Protein AF-A0A4Q2XKY0-F1 (afdb_monomer_lite)

Foldseek 3Di:
DDPLVVLLVVLLVVLLPDFDPPDDPVRVDDDSDDDPVCQVVNVVCVVSNQVSLVVSVFAEDEDAPLCLVVVLLVPDDPVVNVCCVVPVVVLLVVCVVCDQLRDSSLVSLLVRVVCRCPPPPRDSRYDYHYGNCVNCPSRHDPVSRD

Structure (mmCIF, N/CA/C/O backbone):
data_AF-A0A4Q2XKY0-F1
#
_entry.id   AF-A0A4Q2XKY0-F1
#
loop_
_atom_site.group_PDB
_atom_site.id
_atom_site.type_symbol
_atom_site.label_atom_id
_atom_site.label_alt_id
_atom_site.label_comp_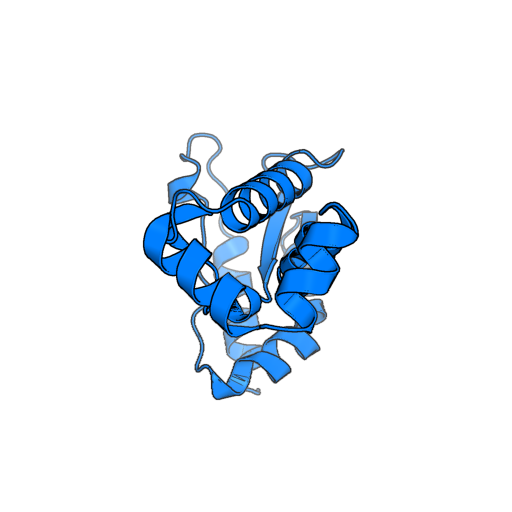id
_atom_site.label_asym_id
_atom_site.label_entity_id
_atom_site.label_seq_id
_atom_site.pdbx_PDB_ins_code
_atom_site.Cartn_x
_atom_site.Cartn_y
_atom_site.Cartn_z
_atom_site.occupancy
_atom_site.B_iso_or_equiv
_atom_site.auth_seq_id
_atom_site.auth_comp_id
_atom_site.auth_asym_id
_atom_site.auth_atom_id
_atom_site.pdbx_PDB_model_num
ATOM 1 N N . MET A 1 1 ? -21.700 -12.149 9.100 1.00 71.62 1 MET A N 1
ATOM 2 C CA . MET A 1 1 ? -20.588 -11.250 8.724 1.00 71.62 1 MET A CA 1
ATOM 3 C C . MET A 1 1 ? -19.692 -11.989 7.754 1.00 71.62 1 MET A C 1
ATOM 5 O O . MET A 1 1 ? -19.500 -13.186 7.924 1.00 71.62 1 MET A O 1
ATOM 9 N N . SER A 1 2 ? -19.219 -11.317 6.707 1.00 89.44 2 SER A N 1
ATOM 10 C CA . SER A 1 2 ? -18.192 -11.871 5.827 1.00 89.44 2 SER A CA 1
ATOM 11 C C . SER A 1 2 ? -16.847 -11.925 6.561 1.00 89.44 2 SER A C 1
ATOM 13 O O . SER A 1 2 ? -16.616 -11.170 7.506 1.00 89.44 2 SER A O 1
ATOM 15 N N . ARG A 1 3 ? -15.919 -12.766 6.091 1.00 90.50 3 ARG A N 1
ATOM 16 C CA . ARG A 1 3 ? -14.541 -12.813 6.611 1.00 90.50 3 ARG A CA 1
ATOM 17 C C . ARG A 1 3 ? -13.849 -11.442 6.577 1.00 90.50 3 ARG A C 1
ATOM 19 O O . ARG A 1 3 ? -13.034 -11.146 7.443 1.00 90.50 3 ARG A O 1
ATOM 26 N N . ILE A 1 4 ? -14.166 -10.613 5.582 1.00 94.06 4 ILE A N 1
ATOM 27 C CA . ILE A 1 4 ? -13.582 -9.274 5.428 1.00 94.06 4 ILE A CA 1
ATOM 28 C C . ILE A 1 4 ? -14.167 -8.317 6.464 1.00 94.06 4 ILE A C 1
ATOM 30 O O . ILE A 1 4 ? -13.444 -7.480 6.989 1.00 94.06 4 ILE A O 1
ATOM 34 N N . ASP A 1 5 ? -15.440 -8.483 6.826 1.00 93.75 5 ASP A N 1
ATOM 35 C CA . ASP A 1 5 ? -16.068 -7.684 7.884 1.00 93.75 5 ASP A CA 1
ATOM 36 C C . ASP A 1 5 ? -15.426 -8.009 9.234 1.00 93.75 5 ASP A C 1
ATOM 38 O O . ASP A 1 5 ? -15.122 -7.114 10.017 1.00 93.75 5 ASP A O 1
ATOM 42 N N . GLU A 1 6 ? -15.167 -9.293 9.494 1.00 94.94 6 GLU A N 1
ATOM 43 C CA . GLU A 1 6 ? -14.438 -9.717 10.691 1.00 94.94 6 GLU A CA 1
ATOM 44 C C . GLU A 1 6 ? -13.003 -9.181 10.708 1.00 94.94 6 GLU A C 1
ATOM 46 O O . GLU A 1 6 ? -12.506 -8.790 11.765 1.00 94.94 6 GLU A O 1
ATOM 51 N N . LEU A 1 7 ? -12.337 -9.150 9.551 1.00 95.75 7 LEU A N 1
ATOM 52 C CA . LEU A 1 7 ? -10.995 -8.597 9.403 1.00 95.75 7 LEU A CA 1
ATOM 53 C C . LEU A 1 7 ? -10.979 -7.087 9.679 1.00 95.75 7 LEU A C 1
ATOM 55 O O . LEU A 1 7 ? -10.145 -6.628 10.457 1.00 95.75 7 LEU A O 1
ATOM 59 N N . ALA A 1 8 ? -11.932 -6.339 9.121 1.00 96.19 8 ALA A N 1
ATOM 60 C CA . ALA A 1 8 ? -12.101 -4.912 9.381 1.00 96.19 8 ALA A CA 1
ATOM 61 C C . ALA A 1 8 ? -12.418 -4.629 10.857 1.00 96.19 8 ALA A C 1
ATOM 63 O O . ALA A 1 8 ? -11.909 -3.670 11.427 1.00 96.19 8 ALA A O 1
ATOM 64 N N . GLU A 1 9 ? -13.196 -5.489 11.515 1.00 96.44 9 GLU A N 1
ATOM 65 C CA . GLU A 1 9 ? -13.504 -5.346 12.941 1.00 96.44 9 GLU A CA 1
ATOM 66 C C . GLU A 1 9 ? -12.303 -5.665 13.847 1.00 96.44 9 GLU A C 1
ATOM 68 O O . GLU A 1 9 ? -12.136 -5.083 14.920 1.00 96.44 9 GLU A O 1
ATOM 73 N N . ARG A 1 10 ? -11.434 -6.601 13.447 1.00 95.94 10 ARG A N 1
ATOM 74 C CA . ARG A 1 10 ? -10.157 -6.843 14.141 1.00 95.94 10 ARG A CA 1
ATOM 75 C C . ARG A 1 10 ? -9.195 -5.676 13.951 1.00 95.94 10 ARG A C 1
ATOM 77 O O . ARG A 1 10 ? -8.587 -5.248 14.925 1.00 95.94 10 ARG A O 1
ATOM 84 N N . TYR A 1 11 ? -9.098 -5.164 12.725 1.00 96.56 11 TYR A N 1
ATOM 85 C CA . TYR A 1 11 ? -8.325 -3.970 12.405 1.00 96.56 11 TYR A CA 1
ATOM 86 C C . TYR A 1 11 ? -8.778 -2.775 13.249 1.00 96.56 11 TYR A C 1
ATOM 88 O O . TYR A 1 11 ? -7.961 -2.195 13.953 1.00 96.56 11 TYR A O 1
ATOM 96 N N . PHE A 1 12 ? -10.082 -2.482 13.264 1.00 97.25 12 PHE A N 1
ATOM 97 C CA . PHE A 1 12 ? -10.667 -1.396 14.049 1.00 97.25 12 PHE A CA 1
ATOM 98 C C . PHE A 1 12 ? -10.279 -1.487 15.525 1.00 97.25 12 PHE A C 1
ATOM 100 O O . PHE A 1 12 ? -9.692 -0.560 16.070 1.00 97.25 12 PHE A O 1
ATOM 107 N N . ARG A 1 13 ? -10.509 -2.647 16.152 1.00 96.25 13 ARG A N 1
ATOM 108 C CA . ARG A 1 13 ? -10.135 -2.870 17.556 1.00 96.25 13 ARG A CA 1
ATOM 109 C C . ARG A 1 13 ? -8.644 -2.674 17.826 1.00 96.25 13 ARG A C 1
ATOM 111 O O . ARG A 1 13 ? -8.296 -2.244 18.919 1.00 96.25 13 ARG A O 1
ATOM 118 N N . HIS A 1 14 ? -7.782 -3.009 16.867 1.00 94.31 14 HIS A N 1
ATOM 119 C CA . HIS A 1 14 ? -6.343 -2.812 16.994 1.00 94.31 14 HIS A CA 1
ATOM 120 C C . HIS A 1 14 ? -5.973 -1.326 16.946 1.00 94.31 14 HIS A C 1
ATOM 122 O O . HIS A 1 14 ? -5.283 -0.847 17.841 1.00 94.31 14 HIS A O 1
ATOM 128 N N . ILE A 1 15 ? -6.472 -0.592 15.947 1.00 94.44 15 ILE A N 1
ATOM 129 C CA . ILE A 1 15 ? -6.120 0.821 15.774 1.00 94.44 15 ILE A CA 1
ATOM 130 C C . ILE A 1 15 ? -6.760 1.733 16.821 1.00 94.44 15 ILE A C 1
ATOM 132 O O . ILE A 1 15 ? -6.177 2.759 17.126 1.00 94.44 15 ILE A O 1
ATOM 136 N N . SER A 1 16 ? -7.905 1.360 17.411 1.00 95.38 16 SER A N 1
ATOM 137 C CA . SER A 1 16 ? -8.568 2.152 18.460 1.00 95.38 16 SER A CA 1
ATOM 138 C C . SER A 1 16 ? -7.815 2.176 19.795 1.00 95.38 16 SER A C 1
ATOM 140 O O . SER A 1 16 ? -8.199 2.922 20.698 1.00 95.38 16 SER A O 1
ATOM 142 N N . ALA A 1 17 ? -6.783 1.346 19.971 1.00 92.38 17 ALA A N 1
ATOM 143 C CA . ALA A 1 17 ? -5.921 1.440 21.141 1.00 92.38 17 ALA A CA 1
ATOM 144 C C . ALA A 1 17 ? -5.137 2.772 21.119 1.00 92.38 17 ALA A C 1
A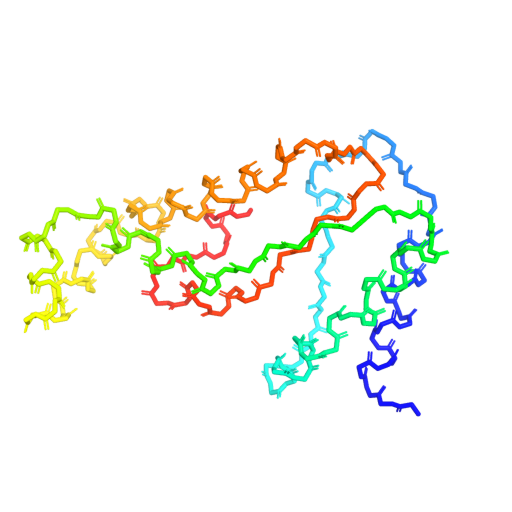TOM 146 O O . ALA A 1 17 ? -4.785 3.243 20.043 1.00 92.38 17 ALA A O 1
ATOM 147 N N . PRO A 1 18 ? -4.813 3.386 22.271 1.00 88.94 18 PRO A N 1
ATOM 148 C CA . PRO A 1 18 ? -4.034 4.626 22.295 1.00 88.94 18 PRO A CA 1
ATOM 149 C C . PRO A 1 18 ? -2.656 4.471 21.631 1.00 88.94 18 PRO A C 1
ATOM 151 O O . PRO A 1 18 ? -1.879 3.592 22.010 1.00 88.94 18 PRO A O 1
ATOM 154 N N . TRP A 1 19 ? -2.331 5.344 20.673 1.00 91.00 19 TRP A N 1
ATOM 155 C CA . TRP A 1 19 ? -1.037 5.320 19.984 1.00 91.00 19 TRP A CA 1
ATOM 156 C C . TRP A 1 19 ? 0.050 5.969 20.839 1.00 91.00 19 TRP A C 1
ATOM 158 O O . TRP A 1 19 ? -0.107 7.081 21.346 1.00 91.00 19 TRP A O 1
ATOM 168 N N . GLN A 1 20 ? 1.177 5.276 20.994 1.00 87.00 20 GLN A N 1
ATOM 169 C CA . GLN A 1 20 ? 2.308 5.775 21.769 1.00 87.00 20 GLN A CA 1
ATOM 170 C C . GLN A 1 20 ? 3.233 6.618 20.872 1.00 87.00 20 GLN A C 1
ATOM 172 O O . GLN A 1 20 ? 3.707 6.121 19.849 1.00 87.00 20 GLN A O 1
ATOM 177 N N . PRO A 1 21 ? 3.553 7.869 21.250 1.00 81.94 21 PRO A N 1
ATOM 178 C CA . PRO A 1 21 ? 4.300 8.790 20.388 1.00 81.94 21 PRO A CA 1
ATOM 179 C C . PRO A 1 21 ? 5.782 8.424 20.218 1.00 81.94 21 PRO A C 1
ATOM 181 O O . PRO A 1 21 ? 6.434 8.934 19.313 1.00 81.94 21 PRO A O 1
ATOM 184 N N . HIS A 1 22 ? 6.324 7.560 21.079 1.00 85.19 22 HIS A N 1
ATOM 185 C CA . HIS A 1 22 ? 7.748 7.210 21.104 1.00 85.19 22 HIS A CA 1
ATOM 186 C C . HIS A 1 22 ? 8.077 5.885 20.404 1.00 85.19 22 HIS A C 1
ATOM 188 O O . HIS A 1 22 ? 9.211 5.422 20.496 1.00 85.19 22 HIS A O 1
ATOM 194 N N . LEU A 1 23 ? 7.109 5.276 19.713 1.00 85.50 23 LEU A N 1
ATOM 195 C CA . LEU A 1 23 ? 7.345 4.050 18.956 1.00 85.50 23 LEU A CA 1
ATOM 196 C C . LEU A 1 23 ? 8.169 4.329 17.699 1.00 85.50 23 LEU A C 1
ATOM 198 O O . LEU A 1 23 ? 7.963 5.318 16.985 1.00 85.50 23 LEU A O 1
ATOM 202 N N . THR A 1 24 ? 9.079 3.411 17.397 1.00 85.12 24 THR A N 1
ATOM 203 C CA . THR A 1 24 ? 9.839 3.425 16.145 1.00 85.12 24 THR A CA 1
ATOM 204 C C . THR A 1 24 ? 8.910 3.240 14.940 1.00 85.12 24 THR A C 1
ATOM 206 O O . THR A 1 24 ? 7.743 2.870 15.072 1.00 85.12 24 THR A O 1
ATOM 209 N N . GLY A 1 25 ? 9.399 3.527 13.728 1.00 79.50 25 GLY A N 1
ATOM 210 C CA . GLY A 1 25 ? 8.629 3.260 12.504 1.00 79.50 25 GLY A CA 1
ATOM 211 C C . GLY A 1 25 ? 8.202 1.792 12.407 1.00 79.50 25 GLY A C 1
ATOM 212 O O . GLY A 1 25 ? 7.024 1.512 12.217 1.00 79.50 25 GLY A O 1
ATOM 213 N N . ALA A 1 26 ? 9.132 0.868 12.665 1.00 81.62 26 ALA A N 1
ATOM 214 C CA . ALA A 1 26 ? 8.879 -0.572 12.627 1.00 81.62 26 ALA A CA 1
ATOM 215 C C . ALA A 1 26 ? 7.796 -1.025 13.623 1.00 81.62 26 ALA A C 1
ATOM 217 O O . ALA A 1 26 ? 6.980 -1.880 13.293 1.00 81.62 26 ALA A O 1
ATOM 218 N N . GLU A 1 27 ? 7.747 -0.432 14.818 1.00 85.06 27 GLU A N 1
ATOM 219 C CA . GLU A 1 27 ? 6.727 -0.742 15.831 1.00 85.06 27 GLU A CA 1
ATOM 220 C C . GLU A 1 27 ? 5.351 -0.136 15.514 1.00 85.06 27 GLU A C 1
ATOM 222 O O . GLU A 1 27 ? 4.346 -0.581 16.064 1.00 85.06 27 GLU A O 1
ATOM 227 N N . ARG A 1 28 ? 5.291 0.866 14.626 1.00 88.38 28 ARG A N 1
ATOM 228 C CA . ARG A 1 28 ? 4.039 1.466 14.134 1.00 88.38 28 ARG A CA 1
ATOM 229 C C . ARG A 1 28 ? 3.496 0.765 12.883 1.00 88.38 28 ARG A C 1
ATOM 231 O O . ARG A 1 28 ? 2.354 1.010 12.496 1.00 88.38 28 ARG A O 1
ATOM 238 N N . THR A 1 29 ? 4.273 -0.127 12.269 1.00 90.06 29 THR A N 1
ATOM 239 C CA . THR A 1 29 ? 3.861 -0.878 11.079 1.00 90.06 29 THR A CA 1
ATOM 240 C C . THR A 1 29 ? 2.935 -2.033 11.451 1.00 90.06 29 THR A C 1
ATOM 242 O O . THR A 1 29 ? 3.302 -2.939 12.197 1.00 90.06 29 THR A O 1
ATOM 245 N N . THR A 1 30 ? 1.735 -2.042 10.870 1.00 91.06 30 THR A N 1
ATOM 246 C CA . THR A 1 30 ? 0.753 -3.122 11.041 1.00 91.06 30 THR A CA 1
ATOM 247 C C . THR A 1 30 ? 0.539 -3.862 9.728 1.00 91.06 30 THR A C 1
ATOM 249 O O . THR A 1 30 ? 0.326 -3.245 8.687 1.00 91.06 30 THR A O 1
ATOM 252 N N . TRP A 1 31 ? 0.525 -5.194 9.784 1.00 92.12 31 TRP A N 1
ATOM 253 C CA . TRP A 1 31 ? 0.261 -6.047 8.627 1.00 92.12 31 TRP A CA 1
ATOM 254 C C . TRP A 1 31 ? -1.159 -6.602 8.659 1.00 92.12 31 TRP A C 1
ATOM 256 O O . TRP A 1 31 ? -1.548 -7.304 9.596 1.00 92.12 31 TRP A O 1
ATOM 266 N N . LEU A 1 32 ? -1.922 -6.345 7.599 1.00 93.62 32 LEU A N 1
ATOM 267 C CA . LEU A 1 32 ? -3.221 -6.972 7.397 1.00 93.62 32 LEU A CA 1
ATOM 268 C C . LEU A 1 32 ? -3.035 -8.299 6.652 1.00 93.62 32 LEU A C 1
ATOM 270 O O . LEU A 1 32 ? -2.804 -8.318 5.448 1.00 93.62 32 LEU A O 1
ATOM 274 N N . VAL A 1 33 ? -3.127 -9.421 7.367 1.00 91.88 33 VAL A N 1
ATOM 275 C CA . VAL A 1 33 ? -2.869 -10.752 6.792 1.00 91.88 33 VAL A CA 1
ATOM 276 C C . VAL A 1 33 ? -4.172 -11.457 6.422 1.00 91.88 33 VAL A C 1
ATOM 278 O O . VAL A 1 33 ? -5.044 -11.685 7.263 1.00 91.88 33 VAL A O 1
ATOM 281 N N . TYR A 1 34 ? -4.290 -11.856 5.157 1.00 93.19 34 TYR A N 1
ATOM 282 C CA . TYR A 1 34 ? -5.436 -12.577 4.604 1.00 93.19 34 TYR A CA 1
ATOM 283 C C . TYR A 1 34 ? -4.998 -13.477 3.431 1.00 93.19 34 TYR A C 1
ATOM 285 O O . TYR A 1 34 ? -3.874 -13.359 2.943 1.00 93.19 34 TYR A O 1
ATOM 293 N N . PRO A 1 35 ? -5.832 -14.432 2.975 1.00 93.31 35 PRO A N 1
ATOM 294 C CA . PRO A 1 35 ? -5.473 -15.294 1.855 1.00 93.31 35 PRO A CA 1
ATOM 295 C C . PRO A 1 35 ? -5.391 -14.501 0.555 1.00 93.31 35 PRO A C 1
ATOM 297 O O . PRO A 1 35 ? -6.281 -13.708 0.260 1.00 93.31 35 PRO A O 1
ATOM 300 N N . LYS A 1 36 ? -4.414 -14.823 -0.298 1.00 90.56 36 LYS A N 1
ATOM 301 C CA . LYS A 1 36 ? -4.237 -14.187 -1.617 1.00 90.56 36 LYS A CA 1
ATOM 302 C C . LYS A 1 36 ? -5.501 -14.165 -2.493 1.00 90.56 36 LYS A C 1
ATOM 304 O O . LYS A 1 36 ? -5.677 -13.270 -3.307 1.00 90.56 36 LYS A O 1
ATOM 309 N N . THR A 1 37 ? -6.397 -15.142 -2.329 1.00 92.88 37 THR A N 1
ATOM 310 C CA . THR A 1 37 ? -7.668 -15.230 -3.071 1.00 92.88 37 THR A CA 1
ATOM 311 C C . THR A 1 37 ? -8.662 -14.129 -2.705 1.00 92.88 37 THR A C 1
ATOM 313 O O . THR A 1 37 ? -9.595 -13.878 -3.464 1.00 92.88 37 THR A O 1
ATOM 316 N N . ASP A 1 38 ? -8.488 -13.495 -1.545 1.00 93.75 38 ASP A N 1
ATOM 317 C CA . ASP A 1 38 ? -9.351 -12.421 -1.063 1.00 93.75 38 ASP A CA 1
ATOM 318 C C . ASP A 1 38 ? -8.818 -11.020 -1.409 1.00 93.75 38 ASP A C 1
ATOM 320 O O . ASP A 1 38 ? -9.558 -10.067 -1.199 1.00 93.75 38 ASP A O 1
ATOM 324 N N . GLU A 1 39 ? -7.626 -10.883 -2.015 1.00 92.00 39 GLU A N 1
ATOM 325 C CA . GLU A 1 39 ? -7.003 -9.593 -2.385 1.00 92.00 39 GLU A CA 1
ATOM 326 C C . GLU A 1 39 ? -7.994 -8.644 -3.060 1.00 92.00 39 GLU A C 1
ATOM 328 O O . GLU A 1 39 ? -8.326 -7.600 -2.512 1.00 92.00 39 GLU A O 1
ATOM 333 N N . ARG A 1 40 ? -8.590 -9.064 -4.185 1.00 91.88 40 ARG A N 1
ATOM 334 C CA . ARG A 1 40 ? -9.565 -8.243 -4.925 1.00 91.88 40 ARG A CA 1
ATOM 335 C C . ARG A 1 40 ? -10.753 -7.806 -4.071 1.00 91.88 40 ARG A C 1
ATOM 337 O O . ARG A 1 40 ? -11.276 -6.712 -4.258 1.00 91.88 40 ARG A O 1
ATOM 344 N N . LYS A 1 41 ? -11.210 -8.665 -3.157 1.00 94.50 41 LYS A N 1
ATOM 345 C CA . LYS A 1 41 ? -12.345 -8.355 -2.283 1.00 94.50 41 LYS A CA 1
ATOM 346 C C . LYS A 1 41 ? -11.935 -7.388 -1.173 1.00 94.50 41 LYS A C 1
ATOM 348 O O . LYS A 1 41 ? -12.730 -6.523 -0.829 1.00 94.50 41 LYS A O 1
ATOM 353 N N . VAL A 1 42 ? -10.728 -7.535 -0.620 1.00 94.50 42 VAL A N 1
ATOM 354 C CA . VAL A 1 42 ? -10.166 -6.612 0.375 1.00 94.50 42 VAL A CA 1
ATOM 355 C C . VAL A 1 42 ? -9.971 -5.240 -0.260 1.00 94.50 42 VAL A C 1
ATOM 357 O O . VAL A 1 42 ? -10.481 -4.271 0.288 1.00 94.50 42 VAL A O 1
ATOM 360 N N . THR A 1 43 ? -9.372 -5.159 -1.453 1.00 92.81 43 THR A N 1
ATOM 361 C CA . THR A 1 43 ? -9.231 -3.902 -2.206 1.00 92.81 43 THR A CA 1
ATOM 362 C C . THR A 1 43 ? -10.590 -3.254 -2.480 1.00 92.81 43 THR A C 1
ATOM 364 O O . THR A 1 43 ? -10.777 -2.074 -2.207 1.00 92.81 43 THR A O 1
ATOM 367 N N . ALA A 1 44 ? -11.591 -4.021 -2.931 1.00 94.12 44 ALA A N 1
ATOM 368 C CA . ALA A 1 44 ? -12.944 -3.498 -3.154 1.00 94.12 44 ALA A CA 1
ATOM 369 C C . ALA A 1 44 ? -13.645 -3.032 -1.863 1.00 94.12 44 ALA A C 1
ATOM 371 O O . ALA A 1 44 ? -14.589 -2.245 -1.909 1.00 94.12 44 ALA A O 1
ATOM 372 N N . ARG A 1 45 ? -13.208 -3.535 -0.704 1.00 95.44 45 ARG A N 1
ATOM 373 C CA . ARG A 1 45 ? -13.727 -3.187 0.623 1.00 95.44 45 ARG A CA 1
ATOM 374 C C . ARG A 1 45 ? -12.805 -2.227 1.372 1.00 95.44 45 ARG A C 1
ATOM 376 O O . ARG A 1 45 ? -13.084 -1.959 2.533 1.00 95.44 45 ARG A O 1
ATOM 383 N N . LEU A 1 46 ? -11.770 -1.674 0.739 1.00 96.31 46 LEU A N 1
ATOM 384 C CA . LEU A 1 46 ? -10.869 -0.703 1.358 1.00 96.31 46 LEU A CA 1
ATOM 385 C C . LEU A 1 46 ? -11.610 0.501 1.984 1.00 96.31 46 LEU A C 1
ATOM 387 O O . LEU A 1 46 ? -11.252 0.864 3.105 1.00 96.31 46 LEU A O 1
ATOM 391 N N . PRO A 1 47 ? -12.710 1.023 1.389 1.00 97.31 47 PRO A N 1
ATOM 392 C CA . PRO A 1 47 ? -13.514 2.070 2.027 1.00 97.31 47 PRO A CA 1
ATOM 393 C C . PRO A 1 47 ? -14.062 1.696 3.414 1.00 97.31 47 PRO A C 1
ATOM 395 O O . PRO A 1 47 ? -14.194 2.555 4.275 1.00 97.31 47 PRO A O 1
ATOM 398 N N . LEU A 1 48 ? -14.323 0.409 3.689 1.00 97.06 48 LEU A N 1
ATOM 399 C CA . LEU A 1 48 ? -14.737 -0.033 5.028 1.00 97.06 48 LEU A CA 1
ATOM 400 C C . LEU A 1 48 ? -13.625 0.190 6.067 1.00 97.06 48 LEU A C 1
ATOM 402 O O . LEU A 1 48 ? -13.908 0.510 7.219 1.00 97.06 48 LEU A O 1
ATOM 406 N N . PHE A 1 49 ? -12.364 -0.012 5.687 1.00 97.75 49 PHE A N 1
ATOM 407 C CA . PHE A 1 49 ? -11.222 0.207 6.577 1.00 97.75 49 PHE A CA 1
ATOM 408 C C . PHE A 1 49 ? -10.986 1.700 6.807 1.00 97.75 49 PHE A C 1
ATOM 410 O O . PHE A 1 49 ? -10.691 2.101 7.933 1.00 97.75 49 PHE A O 1
ATOM 417 N N . GLU A 1 50 ? -11.194 2.519 5.777 1.00 98.12 50 GLU A N 1
ATOM 418 C CA . GLU A 1 50 ? -11.179 3.976 5.890 1.00 98.12 50 GLU A CA 1
ATOM 419 C C . GLU A 1 50 ? -12.255 4.469 6.867 1.00 98.12 50 GLU A C 1
ATOM 421 O O . GLU A 1 50 ? -11.928 5.143 7.843 1.00 98.12 50 GLU A O 1
ATOM 426 N N . GLU A 1 51 ? -13.513 4.047 6.696 1.00 98.06 51 GLU A N 1
ATOM 427 C CA . GLU A 1 51 ? -14.612 4.387 7.612 1.00 98.06 51 GLU A CA 1
ATOM 428 C C . GLU A 1 51 ? -14.282 4.024 9.067 1.00 98.06 51 GLU A C 1
ATOM 430 O O . GLU A 1 51 ? -14.500 4.819 9.983 1.00 98.06 51 GLU A O 1
ATOM 435 N N . LYS A 1 52 ? -13.717 2.832 9.293 1.00 97.81 52 LYS A N 1
ATOM 436 C CA . LYS A 1 52 ? -13.302 2.374 10.627 1.00 97.81 52 LYS A CA 1
ATOM 437 C C . LYS A 1 52 ? -12.149 3.209 11.193 1.00 97.81 52 LYS A C 1
ATOM 439 O O . LYS A 1 52 ? -12.147 3.492 12.387 1.00 97.81 52 LYS A O 1
ATOM 444 N N . THR A 1 53 ? -11.204 3.629 10.357 1.00 97.62 53 THR A N 1
ATOM 445 C CA . THR A 1 53 ? -10.090 4.506 10.753 1.00 97.62 53 THR A CA 1
ATOM 446 C C . THR A 1 53 ? -10.580 5.870 11.207 1.00 97.62 53 THR A C 1
ATOM 448 O O . THR A 1 53 ? -10.227 6.326 12.296 1.00 97.62 53 THR A O 1
ATOM 451 N N . LEU A 1 54 ? -11.458 6.478 10.411 1.00 97.62 54 LEU A N 1
ATOM 452 C CA . LEU A 1 54 ? -12.070 7.761 10.733 1.00 97.62 54 LEU A CA 1
ATOM 453 C C . LEU A 1 54 ? -12.920 7.657 12.008 1.00 97.62 54 LEU A C 1
ATOM 455 O O . LEU A 1 54 ? -12.841 8.526 12.875 1.00 97.62 54 LEU A O 1
ATOM 459 N N . ALA A 1 55 ? -13.674 6.564 12.176 1.00 97.38 55 ALA A N 1
ATOM 460 C CA . ALA A 1 55 ? -14.460 6.305 13.383 1.00 97.38 55 ALA A CA 1
ATOM 461 C C . ALA A 1 55 ? -13.600 6.105 14.646 1.00 97.38 55 ALA A C 1
ATOM 463 O O . ALA A 1 55 ? -14.065 6.391 15.748 1.00 97.38 55 ALA A O 1
ATOM 464 N N . ALA A 1 56 ? -12.356 5.639 14.502 1.00 96.62 56 ALA A N 1
ATOM 465 C CA . ALA A 1 56 ? -11.386 5.549 15.594 1.00 96.62 56 ALA A CA 1
ATOM 466 C C . ALA A 1 56 ? -10.723 6.904 15.929 1.00 96.62 56 ALA A C 1
ATOM 468 O O . ALA A 1 56 ? -9.974 6.988 16.898 1.00 96.62 56 ALA A O 1
ATOM 469 N N . GLY A 1 57 ? -11.009 7.968 15.168 1.00 95.69 57 GLY A N 1
ATOM 470 C CA . GLY A 1 57 ? -10.447 9.305 15.381 1.00 95.69 57 GLY A CA 1
ATOM 471 C C . GLY A 1 57 ? -9.087 9.534 14.716 1.00 95.69 57 GLY A C 1
ATOM 472 O O . GLY A 1 57 ? -8.419 10.527 15.016 1.00 95.69 57 GLY A O 1
ATOM 473 N N . HIS A 1 58 ? -8.675 8.646 13.810 1.00 95.81 58 HIS A N 1
ATOM 474 C CA . HIS A 1 58 ? -7.435 8.774 13.049 1.00 95.81 58 HIS A CA 1
ATOM 475 C C . HIS A 1 58 ? -7.714 9.275 11.635 1.00 95.81 58 HIS A C 1
ATOM 477 O O . HIS A 1 58 ? -8.801 9.085 11.089 1.00 95.81 58 HIS A O 1
ATOM 483 N N . ARG A 1 59 ? -6.715 9.904 11.016 1.00 95.62 59 ARG A N 1
ATOM 484 C CA . ARG A 1 59 ? -6.775 10.250 9.591 1.00 95.62 59 ARG A CA 1
ATOM 485 C C . ARG A 1 59 ? -6.405 9.055 8.724 1.00 95.62 59 ARG A C 1
ATOM 487 O O . ARG A 1 59 ? -5.719 8.143 9.180 1.00 95.62 59 ARG A O 1
ATOM 494 N N . TRP A 1 60 ? -6.825 9.100 7.466 1.00 95.75 60 TRP A N 1
ATOM 495 C CA . TRP A 1 60 ? -6.577 8.059 6.481 1.00 95.75 60 TRP A CA 1
ATOM 496 C C . TRP A 1 60 ? -5.917 8.642 5.237 1.00 95.75 60 TRP A C 1
ATOM 498 O O . TRP A 1 60 ? -6.413 9.608 4.658 1.00 95.75 60 TRP A O 1
ATOM 508 N N . ILE A 1 61 ? -4.814 8.030 4.824 1.00 95.44 61 ILE A N 1
ATOM 509 C CA . ILE A 1 61 ? -4.184 8.233 3.522 1.00 95.44 61 ILE A CA 1
ATOM 510 C C . ILE A 1 61 ? -3.900 6.850 2.954 1.00 95.44 61 ILE A C 1
ATOM 512 O O . ILE A 1 61 ? -3.493 5.947 3.681 1.00 95.44 61 ILE A O 1
ATOM 516 N N . SER A 1 62 ? -4.104 6.671 1.654 1.00 94.44 62 SER A N 1
ATOM 517 C CA . SER A 1 62 ? -3.852 5.397 0.988 1.00 94.44 62 SER A CA 1
ATOM 518 C C . SER A 1 62 ? -2.921 5.567 -0.200 1.00 94.44 62 SER A C 1
ATOM 520 O O . SER A 1 62 ? -3.070 6.512 -0.974 1.00 94.44 62 SER A O 1
ATOM 522 N N . PHE A 1 63 ? -2.024 4.609 -0.380 1.00 94.88 63 PHE A N 1
ATOM 523 C CA . PHE A 1 63 ? -1.103 4.529 -1.497 1.00 94.88 63 PHE A CA 1
ATOM 524 C C . PHE A 1 63 ? -1.218 3.161 -2.175 1.00 94.88 63 PHE A C 1
ATOM 526 O O . PHE A 1 63 ? -1.122 2.120 -1.519 1.00 94.88 63 PHE A O 1
ATOM 533 N N . ASP A 1 64 ? -1.430 3.187 -3.491 1.00 94.75 64 ASP A N 1
ATOM 534 C CA . ASP A 1 64 ? -1.542 1.999 -4.332 1.00 94.75 64 ASP A CA 1
ATOM 535 C C . ASP A 1 64 ? -0.238 1.756 -5.098 1.00 94.75 64 ASP A C 1
ATOM 537 O O . ASP A 1 64 ? 0.174 2.569 -5.930 1.00 94.75 64 ASP A O 1
ATOM 541 N N . PHE A 1 65 ? 0.387 0.605 -4.861 1.00 94.44 65 PHE A N 1
ATOM 542 C CA . PHE A 1 65 ? 1.579 0.188 -5.591 1.00 94.44 65 PHE A CA 1
ATOM 543 C C . PHE A 1 65 ? 1.308 -0.174 -7.059 1.00 94.44 65 PHE A C 1
ATOM 545 O O . PHE A 1 65 ? 2.257 -0.221 -7.841 1.00 94.44 65 PHE A O 1
ATOM 552 N N . THR A 1 66 ? 0.057 -0.410 -7.476 1.00 92.25 66 THR A N 1
ATOM 553 C CA . THR A 1 66 ? -0.250 -0.833 -8.859 1.00 92.25 66 THR A CA 1
ATOM 554 C C . THR A 1 66 ? 0.179 0.184 -9.918 1.00 92.25 66 THR A C 1
ATOM 556 O O . THR A 1 66 ? 0.525 -0.203 -11.034 1.00 92.25 66 THR A O 1
ATOM 559 N N . GLY A 1 67 ? 0.235 1.471 -9.566 1.00 90.25 67 GLY A N 1
ATOM 560 C CA . GLY A 1 67 ? 0.698 2.538 -10.455 1.00 90.25 67 GLY A CA 1
ATOM 561 C C . GLY A 1 67 ? 2.219 2.720 -10.521 1.00 90.25 67 GLY A C 1
ATOM 562 O O . GLY A 1 67 ? 2.694 3.458 -11.384 1.00 90.25 67 GLY A O 1
ATOM 563 N N . VAL A 1 68 ? 2.995 2.080 -9.638 1.00 92.31 68 VAL A N 1
ATOM 564 C CA . VAL A 1 68 ? 4.447 2.321 -9.522 1.00 92.31 68 VAL A CA 1
ATOM 565 C C . VAL A 1 68 ? 5.198 1.856 -10.762 1.00 92.31 68 VAL A C 1
ATOM 567 O O . VAL A 1 68 ? 6.018 2.607 -11.281 1.00 92.31 68 VAL A O 1
ATOM 570 N N . LEU A 1 69 ? 4.873 0.666 -11.278 1.00 88.00 69 LEU A N 1
ATOM 571 C CA . LEU A 1 69 ? 5.486 0.146 -12.503 1.00 88.00 69 LEU A CA 1
ATOM 572 C C . LEU A 1 69 ? 5.243 1.091 -13.683 1.00 88.00 69 LEU A C 1
ATOM 574 O O . LEU A 1 69 ? 6.172 1.421 -14.408 1.00 88.00 69 LEU A O 1
ATOM 578 N N . HIS A 1 70 ? 4.001 1.553 -13.850 1.00 87.62 70 HIS A N 1
ATOM 579 C CA . HIS A 1 70 ? 3.646 2.477 -14.924 1.00 87.62 70 HIS A CA 1
ATOM 580 C C . HIS A 1 70 ? 4.403 3.803 -14.805 1.00 87.62 70 HIS A C 1
ATOM 582 O O . HIS A 1 70 ? 4.890 4.315 -15.810 1.00 87.62 70 HIS A O 1
ATOM 588 N N . ARG A 1 71 ? 4.506 4.363 -13.592 1.00 89.12 71 ARG A N 1
ATOM 589 C CA . ARG A 1 71 ? 5.261 5.599 -13.345 1.00 89.12 71 ARG A CA 1
ATOM 590 C C . ARG A 1 71 ? 6.729 5.426 -13.714 1.00 89.12 71 ARG A C 1
ATOM 592 O O . ARG A 1 71 ? 7.208 6.171 -14.557 1.00 89.12 71 ARG A O 1
ATOM 599 N N . TRP A 1 72 ? 7.382 4.412 -13.146 1.00 90.81 72 TRP A N 1
ATOM 600 C CA . TRP A 1 72 ? 8.779 4.099 -13.440 1.00 90.81 72 TRP A CA 1
ATOM 601 C C . TRP A 1 72 ? 9.001 3.935 -14.947 1.00 90.81 72 TRP A C 1
ATOM 603 O O . TRP A 1 72 ? 9.867 4.586 -15.516 1.00 90.81 72 TRP A O 1
ATOM 613 N N . PHE A 1 73 ? 8.162 3.133 -15.609 1.00 88.62 73 PHE A N 1
ATOM 614 C CA . PHE A 1 73 ? 8.288 2.872 -17.039 1.00 88.62 73 PHE A CA 1
ATOM 615 C C . PHE A 1 73 ? 8.123 4.144 -17.881 1.00 88.62 73 PHE A C 1
ATOM 617 O O . PHE A 1 73 ? 8.856 4.342 -18.842 1.00 88.62 73 PHE A O 1
ATOM 624 N N . SER A 1 74 ? 7.195 5.028 -17.501 1.00 89.31 74 SER A N 1
ATOM 625 C CA . SER A 1 74 ? 6.925 6.282 -18.221 1.00 89.31 74 SER A CA 1
ATOM 626 C C . SER A 1 74 ? 8.031 7.330 -18.063 1.00 89.31 74 SER A C 1
ATOM 628 O O . SER A 1 74 ? 8.111 8.246 -18.878 1.00 89.31 74 SER A O 1
ATOM 630 N N . GLU A 1 75 ? 8.845 7.230 -17.011 1.00 89.12 75 GLU A N 1
ATOM 631 C CA . GLU A 1 75 ? 9.966 8.138 -16.728 1.00 89.12 75 GLU A CA 1
ATOM 632 C C . GLU A 1 75 ? 11.258 7.737 -17.455 1.00 89.12 75 GLU A C 1
ATOM 634 O O . GLU A 1 75 ? 12.186 8.540 -17.540 1.00 89.12 75 GLU A O 1
ATOM 639 N N . LEU A 1 76 ? 11.323 6.518 -17.999 1.00 88.69 76 LEU A N 1
ATOM 640 C CA . LEU A 1 76 ? 12.441 6.066 -18.825 1.00 88.69 76 LEU A CA 1
ATOM 641 C C . LEU A 1 76 ? 12.505 6.834 -20.149 1.00 88.69 76 LEU A C 1
ATOM 643 O O . LEU A 1 76 ? 11.475 7.229 -20.698 1.00 88.69 76 LEU A O 1
ATOM 647 N N . ASP A 1 77 ? 13.705 6.951 -20.717 1.00 90.06 77 ASP A N 1
ATOM 648 C CA . ASP A 1 77 ? 13.865 7.449 -22.083 1.00 90.06 77 ASP A CA 1
ATOM 649 C C . ASP A 1 77 ? 13.084 6.570 -23.083 1.00 90.06 77 ASP A C 1
ATOM 651 O O . ASP A 1 77 ? 13.090 5.341 -22.942 1.00 90.06 77 ASP A O 1
ATOM 655 N N . PRO A 1 78 ? 12.454 7.153 -24.123 1.00 91.25 78 PRO A N 1
ATOM 656 C CA . PRO A 1 78 ? 11.660 6.401 -25.098 1.00 91.25 78 PRO A CA 1
ATOM 657 C C . PRO A 1 78 ? 12.409 5.229 -25.744 1.00 91.25 78 PRO A C 1
ATOM 659 O O . PRO A 1 78 ? 11.811 4.187 -25.995 1.00 91.25 78 PRO A O 1
ATOM 662 N N . ASP A 1 79 ? 13.718 5.372 -25.963 1.00 90.44 79 ASP A N 1
ATOM 663 C CA . ASP A 1 79 ? 14.554 4.314 -26.536 1.00 90.44 79 ASP A CA 1
ATOM 664 C C . ASP A 1 79 ? 14.666 3.104 -25.590 1.00 90.44 79 ASP A C 1
ATOM 666 O O . ASP A 1 79 ? 14.543 1.963 -26.029 1.00 90.44 79 ASP A O 1
ATOM 670 N N . HIS A 1 80 ? 14.813 3.333 -24.279 1.00 86.06 80 HIS A N 1
ATOM 671 C CA . HIS A 1 80 ? 14.810 2.258 -23.280 1.00 86.06 80 HIS A CA 1
ATOM 672 C C . HIS A 1 80 ? 13.430 1.604 -23.151 1.00 86.06 80 HIS A C 1
ATOM 674 O O . HIS A 1 80 ? 13.336 0.382 -23.042 1.00 86.06 80 HIS A O 1
ATOM 680 N N . GLN A 1 81 ? 12.354 2.398 -23.208 1.00 88.88 81 GLN A N 1
ATOM 681 C CA . GLN A 1 81 ? 10.991 1.860 -23.209 1.00 88.88 81 GLN A CA 1
ATOM 682 C C . GLN A 1 81 ? 10.772 0.917 -24.396 1.00 88.88 81 GLN A C 1
ATOM 684 O O . GLN A 1 81 ? 10.231 -0.173 -24.218 1.00 88.88 81 GLN A O 1
ATOM 689 N N . LEU A 1 82 ? 11.207 1.316 -25.597 1.00 91.50 82 LEU A N 1
ATOM 690 C CA . LEU A 1 82 ? 11.089 0.498 -26.804 1.00 91.50 82 LEU A CA 1
ATOM 691 C C . LEU A 1 82 ? 11.858 -0.817 -26.679 1.00 91.50 82 LEU A C 1
ATOM 693 O O . LEU A 1 82 ? 11.286 -1.855 -26.992 1.00 91.50 82 LEU A O 1
ATOM 697 N N . ILE A 1 83 ? 13.083 -0.797 -26.144 1.00 89.69 83 ILE A N 1
ATOM 698 C CA . ILE A 1 83 ? 13.873 -2.018 -25.913 1.00 89.69 83 ILE A CA 1
ATOM 699 C C . ILE A 1 83 ? 13.100 -3.013 -25.040 1.00 89.69 83 ILE A C 1
ATOM 701 O O . ILE A 1 83 ? 12.957 -4.173 -25.415 1.00 89.69 83 ILE A O 1
ATOM 705 N N . TYR A 1 84 ? 12.527 -2.571 -23.919 1.00 87.88 84 TYR A N 1
ATOM 706 C CA . TYR A 1 84 ? 11.751 -3.465 -23.053 1.00 87.88 84 TYR A CA 1
ATOM 707 C C . TYR A 1 84 ? 10.432 -3.943 -23.684 1.00 87.88 84 TYR A C 1
ATOM 709 O O . TYR A 1 84 ? 9.919 -4.995 -23.305 1.00 87.88 84 TYR A O 1
ATOM 717 N N . LEU A 1 85 ? 9.850 -3.182 -24.617 1.00 88.81 85 LEU A N 1
ATOM 718 C CA . LEU A 1 85 ? 8.629 -3.582 -25.327 1.00 88.81 85 LEU A CA 1
ATOM 719 C C . LEU A 1 85 ? 8.913 -4.565 -26.467 1.00 88.81 85 LEU A C 1
ATOM 721 O O . LEU A 1 85 ? 8.108 -5.466 -26.701 1.00 88.81 85 LEU A O 1
ATOM 725 N N . GLU A 1 86 ? 10.026 -4.382 -27.176 1.00 93.44 86 GLU A N 1
ATOM 726 C CA . GLU A 1 86 ? 10.476 -5.263 -28.256 1.00 93.44 86 GLU A CA 1
ATOM 727 C C . GLU A 1 86 ? 11.066 -6.566 -27.701 1.00 93.44 86 GLU A C 1
ATOM 729 O O . GLU A 1 86 ? 10.774 -7.644 -28.220 1.00 93.44 86 GLU A O 1
ATOM 734 N N . GLU A 1 87 ? 11.822 -6.477 -26.603 1.00 91.38 87 GLU A N 1
ATOM 735 C CA . GLU A 1 87 ? 12.495 -7.595 -25.941 1.00 91.38 87 GLU A CA 1
ATOM 736 C C . GLU A 1 87 ? 12.196 -7.608 -24.429 1.00 91.38 87 GLU A C 1
ATOM 738 O O . GLU A 1 87 ? 13.034 -7.199 -23.621 1.00 91.38 87 GLU A O 1
ATOM 743 N N . PRO A 1 88 ? 11.026 -8.115 -23.994 1.00 85.69 88 PRO A N 1
ATOM 744 C CA . PRO A 1 88 ? 10.641 -8.129 -22.577 1.00 85.69 88 PRO A CA 1
ATOM 745 C C . PRO A 1 88 ? 11.620 -8.862 -21.652 1.00 85.69 88 PRO A C 1
ATOM 747 O O . PRO A 1 88 ? 11.744 -8.512 -20.479 1.00 85.69 88 PRO A O 1
ATOM 750 N N . ASP A 1 89 ? 12.337 -9.861 -22.171 1.00 86.75 89 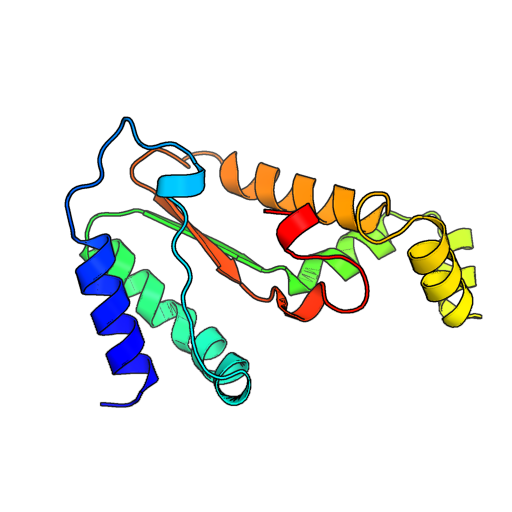ASP A N 1
ATOM 751 C CA . ASP A 1 89 ? 13.326 -10.622 -21.404 1.00 86.75 89 ASP A CA 1
ATOM 752 C C . ASP A 1 89 ? 14.523 -9.755 -20.977 1.00 86.75 89 ASP A C 1
ATOM 754 O O . ASP A 1 89 ? 15.079 -9.976 -19.902 1.00 86.75 89 ASP A O 1
ATOM 758 N N . SER A 1 90 ? 14.861 -8.704 -21.736 1.00 85.88 90 SER A N 1
ATOM 759 C CA . SER A 1 90 ? 15.949 -7.775 -21.390 1.00 85.88 90 SER A CA 1
ATOM 760 C C . SER A 1 90 ? 15.706 -7.050 -20.059 1.00 85.88 90 SER A C 1
ATOM 762 O O . SER A 1 90 ? 16.641 -6.809 -19.292 1.00 85.88 90 SER A O 1
ATOM 764 N N . LEU A 1 91 ? 14.439 -6.771 -19.729 1.00 82.88 91 LEU A N 1
ATOM 765 C CA . LEU A 1 91 ? 14.057 -6.206 -18.439 1.00 82.88 91 LEU A CA 1
ATOM 766 C C . LEU A 1 91 ? 14.326 -7.199 -17.304 1.00 82.88 91 LEU A C 1
ATOM 768 O O . LEU A 1 91 ? 14.855 -6.825 -16.259 1.00 82.88 91 LEU A O 1
ATOM 772 N N . HIS A 1 92 ? 13.979 -8.470 -17.504 1.00 79.31 92 HIS A N 1
ATOM 773 C CA . HIS A 1 92 ? 14.231 -9.513 -16.514 1.00 79.31 92 HIS A CA 1
ATOM 774 C C . HIS A 1 92 ? 15.729 -9.733 -16.298 1.00 79.31 92 HIS A C 1
ATOM 776 O O . HIS A 1 92 ? 16.163 -9.801 -15.150 1.00 79.31 92 HIS A O 1
ATOM 782 N N . GLU A 1 93 ? 16.520 -9.751 -17.371 1.00 81.44 93 GLU A N 1
ATOM 783 C CA . GLU A 1 93 ? 17.978 -9.847 -17.288 1.00 81.44 93 GLU A CA 1
ATOM 784 C C . GLU A 1 93 ? 18.578 -8.681 -16.498 1.00 81.44 93 GLU A C 1
ATOM 786 O O . GLU A 1 93 ? 19.414 -8.894 -15.619 1.00 81.44 93 GLU A O 1
ATOM 791 N N . GLU A 1 94 ? 18.128 -7.447 -16.736 1.00 79.19 94 GLU A N 1
ATOM 792 C CA . GLU A 1 94 ? 18.601 -6.295 -15.969 1.00 79.19 94 GLU A CA 1
ATOM 793 C C . GLU A 1 94 ? 18.242 -6.395 -14.478 1.00 79.19 94 GLU A C 1
ATOM 795 O O . GLU A 1 94 ? 19.079 -6.118 -13.608 1.00 79.19 94 GLU A O 1
ATOM 800 N N . LEU A 1 95 ? 17.009 -6.800 -14.171 1.00 78.12 95 LEU A N 1
ATOM 801 C CA . LEU A 1 95 ? 16.541 -6.975 -12.796 1.00 78.12 95 LEU A CA 1
ATOM 802 C C . LEU A 1 95 ? 17.305 -8.092 -12.074 1.00 78.12 95 LEU A C 1
ATOM 804 O O . LEU A 1 95 ? 17.645 -7.935 -10.897 1.00 78.12 95 LEU A O 1
ATOM 808 N N . ASP A 1 96 ? 17.627 -9.181 -12.771 1.00 74.50 96 ASP A N 1
ATOM 809 C CA . ASP A 1 96 ? 18.419 -10.291 -12.242 1.00 74.50 96 ASP A CA 1
ATOM 810 C C . ASP A 1 96 ? 19.886 -9.891 -12.021 1.00 74.50 96 ASP A C 1
ATOM 812 O O . ASP A 1 96 ? 20.465 -10.221 -10.982 1.00 74.50 96 ASP A O 1
ATOM 816 N N . LEU A 1 97 ? 20.480 -9.125 -12.946 1.00 72.62 97 LEU A N 1
ATOM 817 C CA . LEU A 1 97 ? 21.862 -8.639 -12.852 1.00 72.62 97 LEU A CA 1
ATOM 818 C C . LEU A 1 97 ? 22.057 -7.634 -11.711 1.00 72.62 97 LEU A C 1
ATOM 820 O O . LEU A 1 97 ? 23.037 -7.716 -10.967 1.00 72.62 97 LEU A O 1
ATOM 824 N N . ARG A 1 98 ? 21.142 -6.668 -11.567 1.00 67.88 98 ARG A N 1
ATOM 825 C CA . ARG A 1 98 ? 21.206 -5.649 -10.502 1.00 67.88 98 ARG A CA 1
ATOM 826 C C . ARG A 1 98 ? 20.709 -6.189 -9.161 1.00 67.88 98 ARG A C 1
ATOM 828 O O . ARG A 1 98 ? 21.104 -5.690 -8.104 1.00 67.88 98 ARG A O 1
ATOM 835 N N . GLY A 1 99 ? 19.865 -7.214 -9.201 1.00 65.88 99 GLY A N 1
ATOM 836 C CA . GLY A 1 99 ? 19.159 -7.751 -8.055 1.00 65.88 99 GLY A CA 1
ATOM 837 C C . GLY A 1 99 ? 18.041 -6.820 -7.561 1.00 65.88 99 GLY A C 1
ATOM 838 O O . GLY A 1 99 ? 18.056 -5.606 -7.783 1.00 65.88 99 GLY A O 1
ATOM 839 N N . PRO A 1 100 ? 17.081 -7.357 -6.790 1.00 62.50 100 PRO A N 1
ATOM 840 C CA . PRO A 1 100 ? 15.866 -6.639 -6.404 1.00 62.50 100 PRO A CA 1
ATOM 841 C C . PRO A 1 100 ? 16.105 -5.407 -5.516 1.00 62.50 100 PRO A C 1
ATOM 843 O O . PRO A 1 100 ? 15.194 -4.611 -5.336 1.00 62.50 100 PRO A O 1
ATOM 846 N N . GLN A 1 101 ? 17.297 -5.226 -4.941 1.00 63.44 101 GLN A N 1
ATOM 847 C CA . GLN A 1 101 ? 17.588 -4.086 -4.059 1.00 63.44 101 GLN A CA 1
ATOM 848 C C . GLN A 1 101 ? 18.198 -2.879 -4.785 1.00 63.44 101 GLN A C 1
ATOM 850 O O . GLN A 1 101 ? 18.131 -1.780 -4.253 1.00 63.44 101 GLN A O 1
ATOM 855 N N . ASN A 1 102 ? 18.746 -3.061 -5.994 1.00 62.72 102 ASN A N 1
ATOM 856 C CA . ASN A 1 102 ? 19.488 -2.016 -6.716 1.00 62.72 102 ASN A CA 1
ATOM 857 C C . ASN A 1 102 ? 18.894 -1.716 -8.104 1.00 62.72 102 ASN A C 1
ATOM 859 O O . ASN A 1 102 ? 19.602 -1.259 -9.005 1.00 62.72 102 ASN A O 1
ATOM 863 N N . SER A 1 103 ? 17.609 -2.013 -8.298 1.00 80.19 103 SER A N 1
ATOM 864 C CA . SER A 1 103 ? 16.895 -1.682 -9.531 1.00 80.19 103 SER A CA 1
ATOM 865 C C . SER A 1 103 ? 16.280 -0.281 -9.445 1.00 80.19 103 SER A C 1
ATOM 867 O O . SER A 1 103 ? 15.880 0.164 -8.368 1.00 80.19 103 SER A O 1
ATOM 869 N N . ALA A 1 104 ? 16.168 0.405 -10.586 1.00 84.38 104 ALA A N 1
ATOM 870 C CA . ALA A 1 104 ? 15.542 1.727 -10.655 1.00 84.38 104 ALA A CA 1
ATOM 871 C C . ALA A 1 104 ? 14.074 1.702 -10.187 1.00 84.38 104 ALA A C 1
ATOM 873 O O . ALA A 1 104 ? 13.628 2.620 -9.506 1.00 84.38 104 ALA A O 1
ATOM 874 N N . ILE A 1 105 ? 13.348 0.610 -10.454 1.00 87.50 105 ILE A N 1
ATOM 875 C CA . ILE A 1 105 ? 11.970 0.433 -9.982 1.00 87.50 105 ILE A CA 1
ATOM 876 C C . ILE A 1 105 ? 11.873 0.334 -8.452 1.00 87.50 105 ILE A C 1
ATOM 878 O O . ILE A 1 105 ? 10.901 0.821 -7.874 1.00 87.50 105 ILE A O 1
ATOM 882 N N . THR A 1 106 ? 12.879 -0.236 -7.773 1.00 90.38 106 THR A N 1
ATOM 883 C CA . THR A 1 106 ? 12.941 -0.227 -6.301 1.00 90.38 106 THR A CA 1
ATOM 884 C C . THR A 1 106 ? 13.047 1.201 -5.774 1.00 90.38 106 THR A C 1
ATOM 886 O O . THR A 1 106 ? 12.302 1.560 -4.865 1.00 90.38 106 THR A O 1
ATOM 889 N N . SER A 1 107 ? 13.908 2.031 -6.372 1.00 90.31 107 SER A N 1
ATOM 890 C CA . SER A 1 107 ? 14.032 3.449 -6.011 1.00 90.31 107 SER A CA 1
ATOM 891 C C . SER A 1 107 ? 12.720 4.203 -6.224 1.00 90.31 107 SER A C 1
ATOM 893 O O . SER A 1 107 ? 12.235 4.833 -5.289 1.00 90.31 107 SER A O 1
ATOM 895 N N . THR A 1 108 ? 12.064 4.041 -7.379 1.00 92.31 108 THR A N 1
ATOM 896 C CA . THR A 1 108 ? 10.755 4.666 -7.637 1.00 92.31 108 THR A CA 1
ATOM 897 C C . THR A 1 108 ? 9.691 4.220 -6.627 1.00 92.31 108 THR A C 1
ATOM 899 O O . THR A 1 108 ? 8.852 5.022 -6.209 1.00 92.31 108 THR A O 1
ATOM 902 N N . ALA A 1 109 ? 9.699 2.949 -6.208 1.00 93.19 109 ALA A N 1
ATOM 903 C CA . ALA A 1 109 ? 8.778 2.443 -5.191 1.00 93.19 109 ALA A CA 1
ATOM 904 C C . ALA A 1 109 ? 9.023 3.089 -3.817 1.00 93.19 109 ALA A C 1
ATOM 906 O O . ALA A 1 109 ? 8.059 3.527 -3.187 1.00 93.19 109 ALA A O 1
ATOM 907 N N . ILE A 1 110 ? 10.286 3.186 -3.382 1.00 93.88 110 ILE A N 1
ATOM 908 C CA . ILE A 1 110 ? 10.678 3.846 -2.124 1.00 93.88 110 ILE A CA 1
ATOM 909 C C . ILE A 1 110 ? 10.260 5.316 -2.154 1.00 93.88 110 ILE A C 1
ATOM 911 O O . ILE A 1 110 ? 9.516 5.754 -1.280 1.00 93.88 110 ILE A O 1
ATOM 915 N N . GLU A 1 111 ? 10.645 6.049 -3.198 1.00 93.62 111 GLU A N 1
ATOM 916 C CA . GLU A 1 111 ? 10.318 7.470 -3.362 1.00 93.62 111 GLU A CA 1
ATOM 917 C C . GLU A 1 111 ? 8.804 7.710 -3.353 1.00 93.62 111 GLU A C 1
ATOM 919 O O . GLU A 1 111 ? 8.318 8.688 -2.789 1.00 93.62 111 GLU A O 1
ATOM 924 N N . SER A 1 112 ? 8.026 6.791 -3.929 1.00 93.31 112 SER A N 1
ATOM 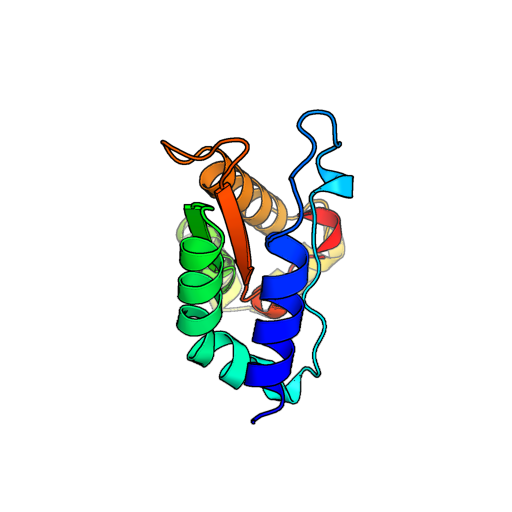925 C CA . SER A 1 112 ? 6.567 6.890 -3.932 1.00 93.31 112 SER A CA 1
ATOM 926 C C . SER A 1 112 ? 5.958 6.707 -2.536 1.00 93.31 112 SER A C 1
ATOM 928 O O . SER A 1 112 ? 4.998 7.403 -2.194 1.00 93.31 112 SER A O 1
ATOM 930 N N . VAL A 1 113 ? 6.512 5.803 -1.722 1.00 93.75 113 VAL A N 1
ATOM 931 C CA . VAL A 1 113 ? 6.101 5.616 -0.322 1.00 93.75 113 VAL A CA 1
ATOM 932 C C . VAL A 1 113 ? 6.532 6.811 0.524 1.00 93.75 113 VAL A C 1
ATOM 934 O O . VAL A 1 113 ? 5.723 7.336 1.287 1.00 93.75 113 VAL A O 1
ATOM 937 N N . GLU A 1 114 ? 7.764 7.295 0.362 1.00 93.75 114 GLU A N 1
ATOM 938 C CA . GLU A 1 114 ? 8.253 8.496 1.045 1.00 93.75 114 GLU A CA 1
ATOM 939 C C . GLU A 1 114 ? 7.408 9.720 0.696 1.00 93.75 114 GLU A C 1
ATOM 941 O O . GLU A 1 114 ? 7.038 10.489 1.584 1.00 93.75 114 GLU A O 1
ATOM 946 N N . ALA A 1 115 ? 7.037 9.884 -0.574 1.00 92.50 115 ALA A N 1
ATOM 947 C CA . ALA A 1 115 ? 6.133 10.940 -0.999 1.00 92.50 115 ALA A CA 1
ATOM 948 C C . ALA A 1 115 ? 4.776 10.818 -0.297 1.00 92.50 1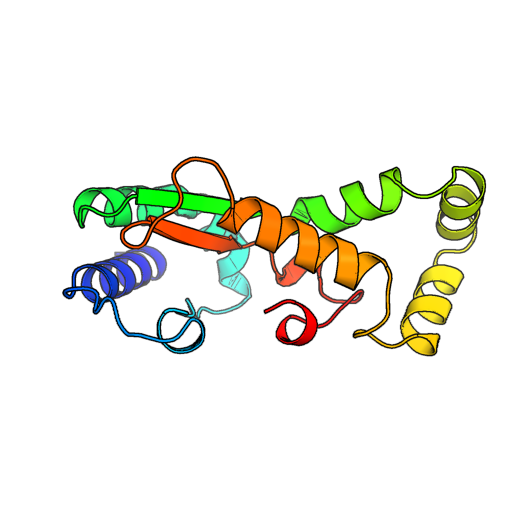15 ALA A C 1
ATOM 950 O O . ALA A 1 115 ? 4.271 11.825 0.186 1.00 92.50 115 ALA A O 1
ATOM 951 N N . ALA A 1 116 ? 4.211 9.608 -0.183 1.00 92.06 116 ALA A N 1
ATOM 952 C CA . ALA A 1 116 ? 2.957 9.365 0.534 1.00 92.06 116 ALA A CA 1
ATOM 953 C C . ALA A 1 116 ? 3.060 9.672 2.040 1.00 92.06 116 ALA A C 1
ATOM 955 O O . ALA A 1 116 ? 2.139 10.263 2.600 1.00 92.06 116 ALA A O 1
ATOM 956 N N . LEU A 1 117 ? 4.181 9.328 2.683 1.00 90.88 117 LEU A N 1
ATOM 957 C CA . LEU A 1 117 ? 4.450 9.618 4.098 1.00 90.88 117 LEU A CA 1
ATOM 958 C C . LEU A 1 117 ? 4.709 11.107 4.370 1.00 90.88 117 LEU A C 1
ATOM 960 O O . LEU A 1 117 ? 4.438 11.580 5.469 1.00 90.88 117 LEU A O 1
ATOM 964 N N . ASN A 1 118 ? 5.216 11.842 3.381 1.00 91.31 118 ASN A N 1
ATOM 965 C CA . ASN A 1 118 ? 5.494 13.275 3.472 1.00 91.31 118 ASN A CA 1
ATOM 966 C C . ASN A 1 118 ? 4.388 14.145 2.852 1.00 91.31 118 ASN A C 1
ATOM 968 O O . ASN A 1 118 ? 4.562 15.360 2.724 1.00 91.31 118 ASN A O 1
ATOM 972 N N . GLN A 1 119 ? 3.250 13.556 2.461 1.00 87.44 119 GLN A N 1
ATOM 973 C CA . GLN A 1 119 ? 2.101 14.333 2.001 1.00 87.44 119 GLN A CA 1
ATOM 974 C C . GLN A 1 119 ? 1.689 15.347 3.073 1.00 87.44 119 GLN A C 1
ATOM 976 O O . GLN A 1 119 ? 1.708 15.071 4.275 1.00 87.44 119 GLN A O 1
ATOM 981 N N . GLY A 1 120 ? 1.313 16.547 2.628 1.00 80.50 120 GLY A N 1
ATOM 982 C CA . GLY A 1 120 ? 0.886 17.616 3.523 1.00 80.50 120 GLY A CA 1
ATOM 983 C C . GLY A 1 120 ? -0.252 17.143 4.426 1.00 80.50 120 GLY A C 1
ATOM 984 O O . GLY A 1 120 ? -1.321 16.779 3.944 1.00 80.50 120 GLY A O 1
ATOM 985 N N . GLY A 1 121 ? -0.017 17.154 5.739 1.00 78.88 121 GLY A N 1
ATOM 986 C CA . GLY A 1 121 ? -0.992 16.665 6.709 1.00 78.88 121 GLY A CA 1
ATOM 987 C C . GLY A 1 121 ? -0.897 15.171 7.024 1.00 78.88 121 GLY A C 1
ATOM 988 O O . GLY A 1 121 ? -1.874 14.629 7.519 1.00 78.88 121 GLY A O 1
ATOM 989 N N . VAL A 1 122 ? 0.234 14.504 6.791 1.00 90.19 122 VAL A N 1
ATOM 990 C CA . VAL A 1 122 ? 0.578 13.273 7.520 1.00 90.19 122 VAL A CA 1
ATOM 991 C C . VAL A 1 122 ? 1.193 13.667 8.865 1.00 90.19 122 VAL A C 1
ATOM 993 O O . VAL A 1 122 ? 2.100 14.494 8.930 1.00 90.19 122 VAL A O 1
ATOM 996 N N . ASP A 1 123 ? 0.706 13.082 9.957 1.00 90.44 123 ASP A N 1
ATOM 997 C CA . ASP A 1 123 ? 1.298 13.232 11.291 1.00 90.44 123 ASP A CA 1
ATOM 998 C C . ASP A 1 123 ? 1.167 11.943 12.111 1.00 90.44 123 ASP A C 1
ATOM 1000 O O . ASP A 1 123 ? 0.707 10.909 11.626 1.00 90.44 123 ASP A O 1
ATOM 1004 N N . GLY A 1 124 ? 1.533 12.021 13.392 1.00 89.62 124 GLY A N 1
ATOM 1005 C CA . GLY A 1 124 ? 1.432 10.910 14.332 1.00 89.62 124 GLY A CA 1
ATOM 1006 C C . GLY A 1 124 ? 0.016 10.395 14.613 1.00 89.62 124 GLY A C 1
ATOM 1007 O O . GLY A 1 124 ? -0.085 9.446 15.372 1.00 89.62 124 GLY A O 1
ATOM 1008 N N . ASN A 1 125 ? -1.050 10.974 14.046 1.00 92.62 125 ASN A N 1
ATOM 1009 C CA . ASN A 1 125 ? -2.438 10.504 14.155 1.00 92.62 125 ASN A CA 1
ATOM 1010 C C . ASN A 1 125 ? -3.024 10.076 12.790 1.00 92.62 125 ASN A C 1
ATOM 1012 O O . ASN A 1 125 ? -4.238 10.098 12.574 1.00 92.62 125 ASN A O 1
ATOM 1016 N N . THR A 1 126 ? -2.159 9.739 11.832 1.00 94.75 126 THR A N 1
ATOM 1017 C CA . THR A 1 126 ? -2.545 9.390 10.461 1.00 94.75 126 THR A CA 1
ATOM 1018 C C . THR A 1 126 ? -2.162 7.948 10.146 1.00 94.75 126 THR A C 1
ATOM 1020 O O . THR A 1 126 ? -1.004 7.567 10.294 1.00 94.75 126 THR A O 1
ATOM 1023 N N . VAL A 1 127 ? -3.125 7.145 9.692 1.00 95.19 127 VAL A N 1
ATOM 1024 C CA . VAL A 1 127 ? -2.856 5.831 9.101 1.00 95.19 127 VAL A CA 1
ATOM 1025 C C . VAL A 1 127 ? -2.504 6.035 7.633 1.00 95.19 127 VAL A C 1
ATOM 1027 O O . VAL A 1 127 ? -3.308 6.570 6.870 1.00 95.19 127 VAL A O 1
ATOM 1030 N N . VAL A 1 128 ? -1.322 5.565 7.236 1.00 95.50 128 VAL A N 1
ATOM 1031 C CA . VAL A 1 128 ? -0.921 5.471 5.830 1.00 95.50 128 VAL A CA 1
ATOM 1032 C C . VAL A 1 128 ? -1.040 4.017 5.394 1.00 95.50 128 VAL A C 1
ATOM 1034 O O . VAL A 1 128 ? -0.301 3.150 5.857 1.00 95.50 128 VAL A O 1
ATOM 1037 N N . VAL A 1 129 ? -2.013 3.737 4.534 1.00 95.88 129 VAL A N 1
ATOM 1038 C CA . VAL A 1 129 ? -2.317 2.390 4.055 1.00 95.88 129 VAL A CA 1
ATOM 1039 C C . VAL A 1 129 ? -1.626 2.140 2.736 1.00 95.88 129 VAL A C 1
ATOM 1041 O O . VAL A 1 129 ? -1.902 2.805 1.743 1.00 95.88 129 VAL A O 1
ATOM 1044 N N . LEU A 1 130 ? -0.756 1.138 2.724 1.00 95.19 130 LEU A N 1
ATOM 1045 C CA . LEU A 1 130 ? -0.060 0.689 1.531 1.00 95.19 130 LEU A CA 1
ATOM 1046 C C . LEU A 1 130 ? -0.731 -0.589 1.020 1.00 95.19 130 LEU A C 1
ATOM 1048 O O . LEU A 1 130 ? -0.825 -1.575 1.754 1.00 95.19 130 LEU A O 1
ATOM 1052 N N . TYR A 1 131 ? -1.216 -0.581 -0.219 1.00 94.88 131 TYR A N 1
ATOM 1053 C CA . TYR A 1 131 ? -1.906 -1.724 -0.823 1.00 94.88 131 TYR A CA 1
ATOM 1054 C C . TYR A 1 131 ? -1.486 -1.930 -2.279 1.00 94.88 131 TYR A C 1
ATOM 1056 O O . TYR A 1 131 ? -0.711 -1.153 -2.829 1.00 94.88 131 TYR A O 1
ATOM 1064 N N . GLY A 1 132 ? -1.924 -3.033 -2.893 1.00 92.44 132 GLY A N 1
ATOM 1065 C CA . GLY A 1 132 ? -1.509 -3.362 -4.259 1.00 92.44 132 GLY A CA 1
ATOM 1066 C C . GLY A 1 132 ? -0.059 -3.846 -4.356 1.00 92.44 132 GLY A C 1
ATOM 1067 O O . GLY A 1 132 ? 0.490 -3.915 -5.453 1.00 92.44 132 GLY A O 1
ATOM 1068 N N . VAL A 1 133 ? 0.562 -4.234 -3.230 1.00 90.81 133 VAL A N 1
ATOM 1069 C CA . VAL A 1 133 ? 1.957 -4.725 -3.148 1.00 90.81 133 VAL A CA 1
ATOM 1070 C C . VAL A 1 133 ? 2.246 -5.891 -4.096 1.00 90.81 133 VAL A C 1
ATOM 1072 O O . VAL A 1 133 ? 3.394 -6.125 -4.460 1.00 90.81 133 VAL A O 1
ATOM 1075 N N . GLY A 1 134 ? 1.203 -6.601 -4.537 1.00 88.88 134 GLY A N 1
ATOM 1076 C CA . GLY A 1 134 ? 1.310 -7.641 -5.550 1.00 88.88 134 GLY A CA 1
ATOM 1077 C C . GLY A 1 134 ? 1.903 -7.161 -6.878 1.00 88.88 134 GLY A C 1
ATOM 1078 O O . GLY A 1 134 ? 2.540 -7.952 -7.564 1.00 88.88 134 GLY A O 1
ATOM 1079 N N . ALA A 1 135 ? 1.752 -5.877 -7.211 1.00 89.31 135 ALA A N 1
ATOM 1080 C CA . ALA A 1 135 ? 2.327 -5.274 -8.411 1.00 89.31 135 ALA A CA 1
ATOM 1081 C C . ALA A 1 135 ? 3.862 -5.184 -8.380 1.00 89.31 135 ALA A C 1
ATOM 1083 O O . ALA A 1 135 ? 4.482 -5.024 -9.424 1.00 89.31 135 ALA A O 1
ATOM 1084 N N . LEU A 1 136 ? 4.480 -5.308 -7.200 1.00 89.12 136 LEU A N 1
ATOM 1085 C CA . LEU A 1 136 ? 5.936 -5.317 -7.056 1.00 89.12 136 LEU A CA 1
ATOM 1086 C C . LEU A 1 136 ? 6.550 -6.697 -7.337 1.00 89.12 136 LEU A C 1
ATOM 1088 O O . LEU A 1 136 ? 7.757 -6.794 -7.571 1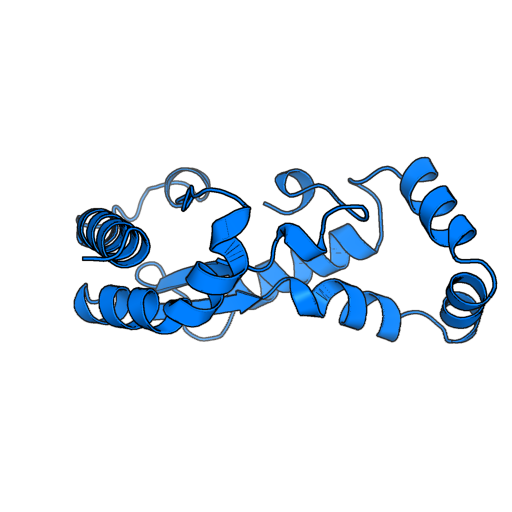.00 89.12 136 LEU A O 1
ATOM 1092 N N . PHE A 1 137 ? 5.754 -7.774 -7.298 1.00 86.56 137 PHE A N 1
ATOM 1093 C CA . PHE A 1 137 ? 6.266 -9.125 -7.526 1.00 86.56 137 PHE A CA 1
ATOM 1094 C C . PHE A 1 137 ? 6.807 -9.274 -8.949 1.00 86.56 137 PHE A C 1
ATOM 1096 O O . PHE A 1 137 ? 6.159 -8.889 -9.915 1.00 86.56 137 PHE A O 1
ATOM 1103 N N . GLY A 1 138 ? 7.993 -9.874 -9.062 1.00 83.69 138 GLY A N 1
ATOM 1104 C CA . GLY A 1 138 ? 8.716 -10.007 -10.329 1.00 83.69 138 GLY A CA 1
ATOM 1105 C C . GLY A 1 138 ? 9.651 -8.835 -10.638 1.00 83.69 138 GLY A C 1
ATOM 1106 O O . GLY A 1 138 ? 10.538 -9.002 -11.463 1.00 83.69 138 GLY A O 1
ATOM 1107 N N . PHE A 1 139 ? 9.515 -7.706 -9.932 1.00 84.88 139 PHE A N 1
ATOM 1108 C CA . PHE A 1 139 ? 10.342 -6.511 -10.135 1.00 84.88 139 PHE A CA 1
ATOM 1109 C C . PHE A 1 139 ? 11.231 -6.187 -8.933 1.00 84.88 139 PHE A C 1
ATOM 1111 O O . PHE A 1 139 ? 12.410 -5.880 -9.077 1.00 84.88 139 PHE A O 1
ATOM 1118 N N . THR A 1 140 ? 10.679 -6.266 -7.722 1.00 88.44 140 THR A N 1
ATOM 1119 C CA . THR A 1 140 ? 11.409 -5.967 -6.487 1.00 88.44 140 THR A CA 1
ATOM 1120 C C . THR A 1 140 ? 10.883 -6.791 -5.308 1.00 88.44 140 THR A C 1
ATOM 1122 O O . THR A 1 140 ? 9.956 -7.595 -5.433 1.00 88.44 140 THR A O 1
ATOM 1125 N N . ARG A 1 141 ? 11.511 -6.640 -4.140 1.00 87.25 141 ARG A N 1
ATOM 1126 C CA . ARG A 1 141 ? 11.079 -7.254 -2.881 1.00 87.25 141 ARG A CA 1
ATOM 1127 C C . ARG A 1 141 ? 10.463 -6.197 -1.987 1.00 87.25 141 ARG A C 1
ATOM 1129 O O . ARG A 1 141 ? 11.037 -5.135 -1.800 1.00 87.25 141 ARG A O 1
ATOM 1136 N N . LEU A 1 142 ? 9.358 -6.544 -1.333 1.00 87.19 142 LEU A N 1
ATOM 1137 C CA . LEU A 1 142 ? 8.704 -5.640 -0.388 1.00 87.19 142 LEU A CA 1
ATOM 1138 C C . LEU A 1 142 ? 9.636 -5.210 0.755 1.00 87.19 142 LEU A C 1
ATOM 1140 O O . LEU A 1 142 ? 9.605 -4.060 1.155 1.00 87.19 142 LEU A O 1
ATOM 1144 N N . THR A 1 143 ? 10.520 -6.099 1.212 1.00 88.94 143 THR A N 1
ATOM 1145 C CA . THR A 1 143 ? 11.535 -5.808 2.244 1.00 88.94 143 THR A CA 1
ATOM 1146 C C . THR A 1 143 ? 12.649 -4.868 1.784 1.00 88.94 143 THR A C 1
ATOM 1148 O O . THR A 1 143 ? 13.454 -4.449 2.601 1.00 88.94 143 THR A O 1
ATOM 1151 N N . ALA A 1 144 ? 12.781 -4.632 0.477 1.00 88.44 144 ALA A N 1
ATOM 1152 C CA . ALA A 1 144 ? 13.699 -3.626 -0.050 1.00 88.44 144 ALA A CA 1
ATOM 1153 C C . ALA A 1 144 ? 13.036 -2.240 -0.105 1.00 88.44 144 ALA A C 1
ATOM 1155 O O . ALA A 1 144 ? 13.733 -1.246 -0.259 1.00 88.44 144 ALA A O 1
ATOM 1156 N N . VAL A 1 145 ? 11.702 -2.188 -0.001 1.00 89.31 145 VAL A N 1
ATOM 1157 C CA . VAL A 1 145 ? 10.895 -0.963 -0.077 1.00 89.31 145 VAL A CA 1
ATOM 1158 C C . VAL A 1 145 ? 10.427 -0.499 1.310 1.00 89.31 145 VAL A C 1
ATOM 1160 O O . VAL A 1 145 ? 10.357 0.705 1.538 1.00 89.31 145 VAL A O 1
ATOM 1163 N N . LEU A 1 146 ? 10.090 -1.434 2.212 1.00 86.75 146 LEU A N 1
ATOM 1164 C CA . LEU A 1 146 ? 9.537 -1.195 3.556 1.00 86.75 146 LEU A CA 1
ATOM 1165 C C . LEU A 1 146 ? 10.452 -1.679 4.681 1.00 86.75 146 LEU A C 1
ATOM 1167 O O . LEU A 1 146 ? 11.058 -2.764 4.512 1.00 86.75 146 LEU A O 1
#

Secondary structure (DSSP, 8-state):
--HHHHHHHHHHHHHTSPPPTT--HHHH-------GGGHHHHHHTHHHHHHHHHHTT-EEEEEEGGGHHHHHHHHS-HHHHHHHHH-HHHHHHHHHHH-TTSSHHHHHHHHHHHHHHTSTT--TTEEEEEE-GGGGTTT--HHHH-

Sequence (146 aa):
MSRIDELAERYFRHISAPWQPHLTGAERTTWLVYPKTDERKVTARLPLFEEKTLAAGHRWISFDFTGVLHRWFSELDPDHQLIYLEEPDSLHEELDLRGPQNSAITSTAIESVEAALNQGGVDGNTVVVLYGVGALFGFTRLTAVL

pLDDT: mean 89.67, std 7.06, range [62.5, 98.12]

Radius of gyration: 17.69 Å; chains: 1; bounding box: 42×33×51 Å